Protein AF-A0A3N6A3S4-F1 (afdb_monomer)

Secondary structure (DSSP, 8-state):
-PPPHHHHHHHTT-EEEEEEEEEEEEE--TTSPPEEEEEEEEEEEEEEEEPPSSTTS-HHHHHHHHHHHHHHHHHHHHHS-TTEEEEEEE-SS---B-TTTSEEEEEEEEEEETT-SSS---HHHHHHHHHHHHHHHHTT-EE-----

Foldseek 3Di:
DQDALLRLCVVFVKAKAKDFDKDWDWDDDVPDDIDIDIARFAIKIWIKTACDPPNCDPVRSLVNNVVLLVVLLVVLVVVQDLQKDKDKDACPPPWPDPVPLSMTGGIMITIGTPPDNPHHDDDRRVVSVVSSQVSCVVSVHYHDDRDD

Mean predicted aligned error: 8.64 Å

Nearest PDB structures (foldseek):
  7yh4-assembly1_A  TM=6.249E-01  e=1.201E+00  Homo sapiens
  8ih7-assembly1_D  TM=3.360E-01  e=1.299E-01  Pseudomonas sp.
  3epu-assembly1_B  TM=2.946E-01  e=2.101E-01  Salmonella enterica subsp. enterica serovar Typhimurium
  8xkn-assembly1_C  TM=1.570E-01  e=4.509E+00  Bacillus halotolerans

Structure (mmCIF, N/CA/C/O backbone):
data_AF-A0A3N6A3S4-F1
#
_entry.id   AF-A0A3N6A3S4-F1
#
loop_
_atom_site.group_PDB
_atom_site.id
_atom_site.type_symbol
_atom_site.label_atom_id
_atom_site.label_alt_id
_atom_site.label_comp_id
_atom_site.label_asym_id
_atom_site.label_entity_id
_atom_site.label_seq_id
_atom_site.pdbx_PDB_ins_code
_atom_site.Cartn_x
_atom_site.Cartn_y
_atom_site.Cartn_z
_atom_site.occupancy
_atom_site.B_iso_or_equiv
_atom_site.auth_seq_id
_atom_site.auth_comp_id
_atom_site.auth_asym_id
_atom_site.auth_atom_id
_atom_site.pdbx_PDB_model_num
ATOM 1 N N . MET A 1 1 ? -15.943 -9.423 23.380 1.00 49.00 1 MET A N 1
ATOM 2 C CA . MET A 1 1 ? -16.705 -8.573 22.440 1.00 49.00 1 MET A CA 1
ATOM 3 C C . MET A 1 1 ? -15.820 -8.369 21.224 1.00 49.00 1 MET A C 1
ATOM 5 O O . MET A 1 1 ? -14.653 -8.065 21.430 1.00 49.00 1 MET A O 1
ATOM 9 N N . SER A 1 2 ? -16.299 -8.637 20.005 1.00 55.66 2 SER A N 1
ATOM 10 C CA . SER A 1 2 ? -15.509 -8.366 18.796 1.00 55.66 2 SER A CA 1
ATOM 11 C C . SER A 1 2 ? -15.678 -6.888 18.456 1.00 55.66 2 SER A C 1
ATOM 13 O O . SER A 1 2 ? -16.803 -6.399 18.383 1.00 55.66 2 SER A O 1
ATOM 15 N N . HIS A 1 3 ? -14.566 -6.173 18.322 1.00 65.94 3 HIS A N 1
ATOM 16 C CA . HIS A 1 3 ? -14.585 -4.802 17.833 1.00 65.94 3 HIS A CA 1
ATOM 17 C C . HIS A 1 3 ? -14.814 -4.834 16.317 1.00 65.94 3 HIS A C 1
ATOM 19 O O . HIS A 1 3 ? -14.301 -5.711 15.616 1.00 65.94 3 HIS A O 1
ATOM 25 N N . THR A 1 4 ? -15.592 -3.889 15.802 1.00 85.25 4 THR A N 1
ATOM 26 C CA . THR A 1 4 ? -15.698 -3.645 14.359 1.00 85.25 4 THR A CA 1
ATOM 27 C C . THR A 1 4 ? -14.363 -3.128 13.814 1.00 85.25 4 THR A C 1
ATOM 29 O O . THR A 1 4 ? -13.563 -2.540 14.546 1.00 85.25 4 THR A O 1
ATOM 32 N N . VAL A 1 5 ? -14.113 -3.290 12.509 1.00 85.44 5 VAL A N 1
ATOM 33 C CA . VAL A 1 5 ? -12.864 -2.816 11.875 1.00 85.44 5 VAL A CA 1
ATOM 34 C C . VAL A 1 5 ? -12.646 -1.320 12.119 1.00 85.44 5 VAL A C 1
ATOM 36 O O . VAL A 1 5 ? -11.547 -0.909 12.479 1.00 85.44 5 VAL A O 1
ATOM 39 N N . LEU A 1 6 ? -13.702 -0.506 12.031 1.00 88.00 6 LEU A N 1
ATOM 40 C CA . LEU A 1 6 ? -13.618 0.934 12.287 1.00 88.00 6 LEU A CA 1
ATOM 41 C C . LEU A 1 6 ? -13.215 1.257 13.737 1.00 88.00 6 LEU A C 1
ATOM 43 O O . LEU A 1 6 ? -12.472 2.210 13.980 1.00 88.00 6 LEU A O 1
ATOM 47 N N . GLU A 1 7 ? -13.693 0.483 14.712 1.00 86.56 7 GLU A N 1
ATOM 48 C CA . GLU A 1 7 ? -13.296 0.638 16.116 1.00 86.56 7 GLU A CA 1
ATOM 49 C C . GLU A 1 7 ? -11.832 0.259 16.324 1.00 86.56 7 GLU A C 1
ATOM 51 O O . GLU A 1 7 ? -11.128 0.970 17.038 1.00 86.56 7 GLU A O 1
ATOM 56 N N . ILE A 1 8 ? -11.357 -0.801 15.662 1.00 85.06 8 ILE A N 1
ATOM 57 C CA . ILE A 1 8 ? -9.945 -1.207 15.676 1.00 85.06 8 ILE A CA 1
ATOM 58 C C . ILE A 1 8 ? -9.080 -0.093 15.073 1.00 85.06 8 ILE A C 1
ATOM 60 O O . ILE A 1 8 ? -8.103 0.330 15.692 1.00 85.06 8 ILE A O 1
ATOM 64 N N . VAL A 1 9 ? -9.476 0.455 13.920 1.00 86.81 9 VAL A N 1
ATOM 65 C CA . VAL A 1 9 ? -8.774 1.563 13.252 1.00 86.81 9 VAL A CA 1
ATOM 66 C C . VAL A 1 9 ? -8.665 2.785 14.162 1.00 86.81 9 VAL A C 1
ATOM 68 O O . VAL A 1 9 ? -7.579 3.346 14.314 1.00 86.81 9 VAL A O 1
ATOM 71 N N . LYS A 1 10 ? -9.756 3.173 14.833 1.00 87.12 10 LYS A N 1
ATOM 72 C CA . LYS A 1 10 ? -9.760 4.301 15.779 1.00 87.12 10 LYS A CA 1
ATOM 73 C C . LYS A 1 10 ? -8.920 4.015 17.027 1.00 87.12 10 LYS A C 1
ATOM 75 O O . LYS A 1 10 ? -8.111 4.855 17.418 1.00 87.12 10 LYS A O 1
ATOM 80 N N . LYS A 1 11 ? -9.084 2.834 17.632 1.00 84.44 11 LYS A N 1
ATOM 81 C CA . LYS A 1 11 ? -8.378 2.396 18.849 1.00 84.44 11 LYS A CA 1
ATOM 82 C C . LYS A 1 11 ? -6.867 2.357 18.641 1.00 84.44 11 LYS A C 1
ATOM 84 O O . LYS A 1 11 ? -6.121 2.873 19.469 1.00 84.44 11 LYS A O 1
ATOM 89 N N . HIS A 1 12 ? -6.427 1.790 17.521 1.00 82.12 12 HIS A N 1
ATOM 90 C CA . HIS A 1 12 ? -5.014 1.632 17.185 1.00 82.12 12 HIS A CA 1
ATOM 91 C C . HIS A 1 12 ? -4.471 2.764 16.314 1.00 82.12 12 HIS A C 1
ATOM 93 O O . HIS A 1 12 ? -3.334 2.673 15.869 1.00 82.12 12 HIS A O 1
ATOM 99 N N . ARG A 1 13 ? -5.240 3.838 16.078 1.00 85.88 13 ARG A N 1
ATOM 100 C CA . ARG A 1 13 ? -4.823 4.993 15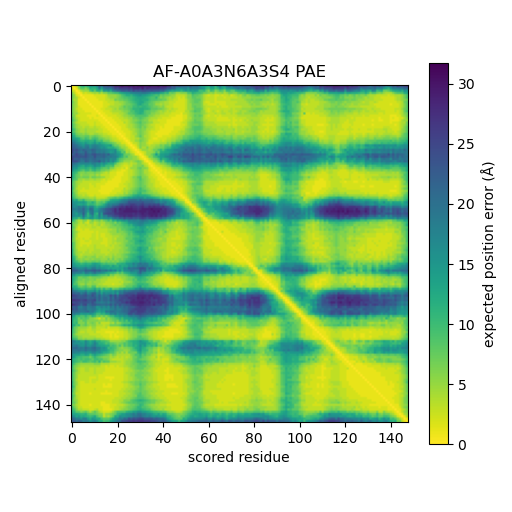.262 1.00 85.88 13 ARG A CA 1
ATOM 101 C C . ARG A 1 13 ? -4.181 4.551 13.942 1.00 85.88 13 ARG A C 1
ATOM 103 O O . ARG A 1 13 ? -3.070 4.967 13.626 1.00 85.88 13 ARG A O 1
ATOM 110 N N . VAL A 1 14 ? -4.855 3.649 13.230 1.00 87.38 14 VAL A N 1
ATOM 111 C CA . VAL A 1 14 ? -4.307 3.028 12.021 1.00 87.38 14 VAL A CA 1
ATOM 112 C C . VAL A 1 14 ? -4.298 4.045 10.882 1.00 87.38 14 VAL A C 1
ATOM 114 O O . VAL A 1 14 ? -5.297 4.721 10.635 1.00 87.38 14 VAL A O 1
ATOM 117 N N . PHE A 1 15 ? -3.171 4.154 10.190 1.00 91.00 15 PHE A N 1
ATOM 118 C CA . PHE A 1 15 ? -2.999 5.006 9.012 1.00 91.00 15 PHE A CA 1
ATOM 119 C C . PHE A 1 15 ? -2.074 4.321 8.007 1.00 91.00 15 PHE A C 1
ATOM 121 O O . PHE A 1 15 ? -1.417 3.335 8.342 1.00 91.00 15 PHE A O 1
ATOM 128 N N . TYR A 1 16 ? -2.004 4.841 6.783 1.00 92.50 16 TYR A N 1
ATOM 129 C CA . TYR A 1 16 ? -1.055 4.351 5.785 1.00 92.50 16 TYR A CA 1
ATOM 130 C C . TYR A 1 16 ? -0.155 5.456 5.228 1.00 92.50 16 TYR A C 1
ATOM 132 O O . TYR A 1 16 ? -0.526 6.633 5.197 1.00 92.50 16 TYR A O 1
ATOM 140 N N . GLU A 1 17 ? 1.019 5.057 4.750 1.00 93.00 17 GLU A N 1
ATOM 141 C CA . GLU A 1 17 ? 1.926 5.873 3.947 1.00 93.00 17 GLU A CA 1
ATOM 142 C C . GLU A 1 17 ? 2.129 5.243 2.574 1.00 93.00 17 GLU A C 1
ATOM 144 O O . GLU A 1 17 ? 2.065 4.026 2.422 1.00 93.00 17 GLU A O 1
ATOM 149 N N . VAL A 1 18 ? 2.398 6.086 1.579 1.00 93.56 18 VAL A N 1
ATOM 150 C CA . VAL A 1 18 ? 2.786 5.657 0.234 1.00 93.56 18 VAL A CA 1
ATOM 151 C C . VAL A 1 18 ? 4.222 6.097 0.002 1.00 93.56 18 VAL A C 1
ATOM 153 O O . VAL A 1 18 ? 4.541 7.282 0.124 1.00 93.56 18 VAL A O 1
ATOM 156 N N . LEU A 1 19 ? 5.078 5.144 -0.339 1.00 91.75 19 LEU A N 1
ATOM 157 C CA . LEU A 1 19 ? 6.493 5.341 -0.601 1.00 91.75 19 LEU A CA 1
ATOM 158 C C . LEU A 1 19 ? 6.807 4.939 -2.047 1.00 91.75 19 LEU A C 1
ATOM 160 O O . LEU A 1 19 ? 6.312 3.918 -2.524 1.00 91.75 19 LEU A O 1
ATOM 164 N N . PRO A 1 20 ? 7.643 5.701 -2.766 1.00 92.56 20 PRO A N 1
ATOM 165 C CA . PRO A 1 20 ? 8.132 5.265 -4.066 1.00 92.56 20 PRO A CA 1
ATOM 166 C C . PRO A 1 20 ? 9.074 4.063 -3.904 1.00 92.56 20 PRO A C 1
ATOM 168 O O . PRO A 1 20 ? 10.024 4.113 -3.118 1.00 92.56 20 PRO A O 1
ATOM 171 N N . TYR A 1 21 ? 8.850 3.004 -4.679 1.00 90.81 21 TYR A N 1
ATOM 172 C CA . TYR A 1 21 ? 9.722 1.834 -4.716 1.00 90.81 21 TYR A CA 1
ATOM 173 C C . TYR A 1 21 ? 10.735 1.970 -5.849 1.00 90.81 21 TYR A C 1
ATOM 175 O O . TYR A 1 21 ? 10.385 1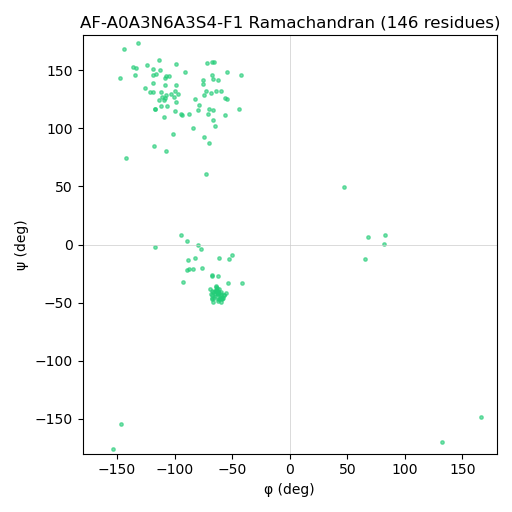.941 -7.030 1.00 90.81 21 TYR A O 1
ATOM 183 N N . TYR A 1 22 ? 12.007 2.114 -5.485 1.00 89.62 22 TYR A N 1
ATOM 184 C CA . TYR A 1 22 ? 13.094 2.230 -6.446 1.00 89.62 22 TYR A CA 1
ATOM 185 C C . TYR A 1 22 ? 13.949 0.971 -6.479 1.00 89.62 22 TYR A C 1
ATOM 187 O O . TYR A 1 22 ? 14.359 0.469 -5.434 1.00 89.62 22 TYR A O 1
ATOM 195 N N . VAL A 1 23 ? 14.311 0.545 -7.683 1.00 88.31 23 VAL A N 1
ATOM 196 C CA . VAL A 1 23 ? 15.314 -0.496 -7.916 1.00 88.31 23 VAL A CA 1
ATOM 197 C C . VAL A 1 23 ? 16.579 0.124 -8.485 1.00 88.31 23 VAL A C 1
ATOM 199 O O . VAL A 1 23 ? 16.536 1.090 -9.253 1.00 88.31 23 VAL A O 1
ATOM 202 N N . GLN A 1 24 ? 17.724 -0.410 -8.072 1.00 88.94 24 GLN A N 1
ATOM 203 C CA . GLN A 1 24 ? 19.023 -0.006 -8.586 1.00 88.94 24 GLN A CA 1
ATOM 204 C C . GLN A 1 24 ? 19.546 -1.109 -9.495 1.00 88.94 24 GLN A C 1
ATOM 206 O O . GLN A 1 24 ? 19.739 -2.240 -9.058 1.00 88.94 24 GLN A O 1
ATOM 211 N N . LEU A 1 25 ? 19.764 -0.767 -10.759 1.00 86.19 25 LEU A N 1
ATOM 212 C CA . LEU A 1 25 ? 20.310 -1.675 -11.752 1.00 86.19 25 LEU A CA 1
ATOM 213 C C . LEU A 1 25 ? 21.778 -1.331 -11.979 1.00 86.19 25 LEU A C 1
ATOM 215 O O . LEU A 1 25 ? 22.120 -0.165 -12.200 1.00 86.19 25 LEU A O 1
ATOM 219 N N . GLU A 1 26 ? 22.633 -2.346 -11.903 1.00 86.12 26 GLU A N 1
ATOM 220 C CA . GLU A 1 26 ? 24.031 -2.251 -12.311 1.00 86.12 26 GLU A CA 1
ATOM 221 C C . GLU A 1 26 ? 24.169 -2.859 -13.705 1.00 86.12 26 GLU A C 1
ATOM 223 O O . GLU A 1 26 ? 23.959 -4.054 -13.903 1.00 86.12 26 GLU A O 1
ATOM 228 N N . GLU A 1 27 ? 24.515 -2.023 -14.675 1.00 81.75 27 GLU A N 1
ATOM 229 C CA . GLU A 1 27 ? 24.774 -2.434 -16.046 1.00 81.75 27 GLU A CA 1
ATOM 230 C C . GLU A 1 27 ? 26.286 -2.512 -16.244 1.00 81.75 27 GLU A C 1
ATOM 232 O O . GLU A 1 27 ? 27.015 -1.555 -15.968 1.00 81.75 27 GLU A O 1
ATOM 237 N N . ARG A 1 28 ? 26.770 -3.660 -16.725 1.00 81.75 28 ARG A N 1
ATOM 238 C CA . ARG A 1 28 ? 28.173 -3.855 -17.111 1.00 81.75 28 ARG A CA 1
ATOM 239 C C . ARG A 1 28 ? 28.256 -4.185 -18.596 1.00 81.75 28 ARG A C 1
ATOM 241 O O . ARG A 1 28 ? 28.283 -5.364 -18.952 1.00 81.75 28 ARG A O 1
ATOM 248 N N . PRO A 1 29 ? 28.273 -3.171 -19.475 1.00 78.19 29 PRO A N 1
ATOM 249 C CA . PRO A 1 29 ? 28.530 -3.403 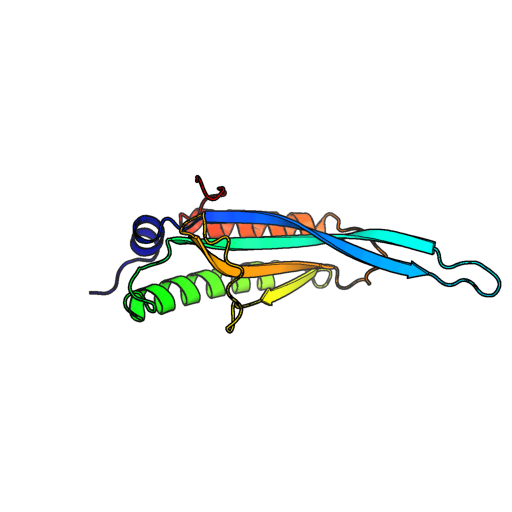-20.885 1.00 78.19 29 PRO A CA 1
ATOM 250 C C . PRO A 1 29 ? 29.944 -3.987 -21.063 1.00 78.19 29 PRO A C 1
ATOM 252 O O . PRO A 1 29 ? 30.865 -3.551 -20.364 1.00 78.19 29 PRO A O 1
ATOM 255 N N . PRO A 1 30 ? 30.155 -4.941 -21.988 1.00 75.31 30 PRO A N 1
ATOM 256 C CA . PRO A 1 30 ? 31.481 -5.492 -22.251 1.00 75.31 30 PRO A CA 1
ATOM 257 C C . PRO A 1 30 ? 32.484 -4.379 -22.585 1.00 75.31 30 PRO A C 1
ATOM 259 O O . PRO A 1 30 ? 32.243 -3.577 -23.483 1.00 75.31 30 PRO A O 1
ATOM 262 N N . GLY A 1 31 ? 33.599 -4.320 -21.853 1.00 79.50 31 GLY A N 1
ATOM 263 C CA . GLY A 1 31 ? 34.658 -3.324 -22.064 1.00 79.50 31 GLY A CA 1
ATOM 264 C C . GLY A 1 31 ? 34.427 -1.946 -21.430 1.00 79.50 31 GLY A C 1
ATOM 265 O O . GLY 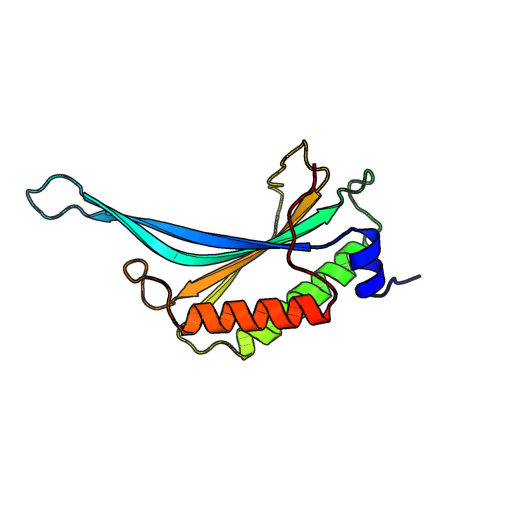A 1 31 ? 35.304 -1.097 -21.554 1.00 79.50 31 GLY A O 1
ATOM 266 N N . ASN A 1 32 ? 33.311 -1.721 -20.726 1.00 74.62 32 ASN A N 1
ATOM 267 C CA . ASN A 1 32 ? 33.027 -0.463 -20.026 1.00 74.62 32 ASN A CA 1
ATOM 268 C C . ASN A 1 32 ? 32.992 -0.623 -18.500 1.00 74.62 32 ASN A C 1
ATOM 270 O O . ASN A 1 32 ? 32.781 -1.710 -17.960 1.00 74.62 32 ASN A O 1
ATOM 274 N N . THR A 1 33 ? 33.174 0.493 -17.795 1.00 75.06 33 THR A N 1
ATOM 275 C CA . THR A 1 33 ? 32.942 0.593 -16.351 1.00 75.06 33 THR A CA 1
ATOM 276 C C . THR A 1 33 ? 31.459 0.450 -16.018 1.00 75.06 33 THR A C 1
ATOM 278 O O . THR A 1 33 ? 30.590 0.884 -16.775 1.00 75.06 33 THR A O 1
ATOM 281 N N . SER A 1 34 ? 31.166 -0.162 -14.866 1.00 80.94 34 SER A N 1
ATOM 282 C CA . SER A 1 34 ? 29.797 -0.370 -14.396 1.00 80.94 34 SER A CA 1
ATOM 283 C C . SER A 1 34 ? 29.031 0.951 -14.300 1.00 80.94 34 SER A C 1
ATOM 285 O O . SER A 1 34 ? 29.460 1.869 -13.596 1.00 80.94 34 SER A O 1
ATOM 287 N N . ALA A 1 35 ? 27.868 1.025 -14.942 1.00 80.81 35 ALA A N 1
ATOM 288 C CA . ALA A 1 35 ? 26.927 2.124 -14.782 1.00 80.81 35 ALA A CA 1
ATOM 289 C C . ALA A 1 35 ? 25.825 1.715 -13.796 1.00 80.81 35 ALA A C 1
ATOM 291 O O . ALA A 1 35 ? 25.319 0.595 -13.834 1.00 80.81 35 ALA A O 1
ATOM 292 N 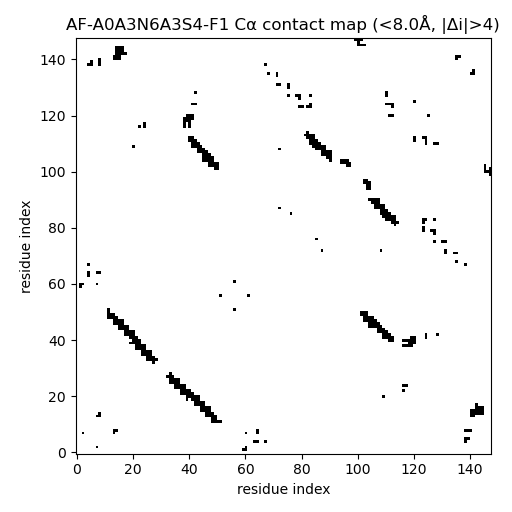N . ARG A 1 36 ? 25.447 2.623 -12.891 1.00 86.75 36 ARG A N 1
ATOM 293 C CA . ARG A 1 36 ? 24.328 2.420 -11.963 1.00 86.75 36 ARG A CA 1
ATOM 294 C C . ARG A 1 36 ? 23.179 3.324 -12.369 1.00 86.75 36 ARG A C 1
ATOM 296 O O . ARG A 1 36 ? 23.352 4.540 -12.401 1.00 86.75 36 ARG A O 1
ATOM 303 N N . ARG A 1 37 ? 22.002 2.748 -12.600 1.00 87.12 37 ARG A N 1
ATOM 304 C CA . ARG A 1 37 ? 20.766 3.509 -12.821 1.00 87.12 37 ARG A CA 1
ATOM 305 C C . ARG A 1 37 ? 19.730 3.184 -11.756 1.00 87.12 37 ARG A C 1
ATOM 307 O O . ARG A 1 37 ? 19.661 2.059 -11.265 1.00 87.12 37 ARG A O 1
ATOM 314 N N . LYS A 1 38 ? 18.936 4.186 -11.391 1.00 89.38 38 LYS A N 1
ATOM 315 C CA . LYS A 1 38 ? 17.833 4.064 -10.437 1.00 89.38 38 LYS A CA 1
ATOM 316 C C . LYS A 1 38 ? 16.522 4.163 -11.206 1.00 89.38 38 LYS A C 1
ATOM 318 O O . LYS A 1 38 ? 16.321 5.134 -11.929 1.00 89.38 38 LYS A O 1
ATOM 323 N N . VAL A 1 39 ? 15.651 3.177 -11.041 1.00 89.38 39 VAL A N 1
ATOM 324 C CA . VAL A 1 39 ? 14.356 3.096 -11.726 1.00 89.38 39 VAL A CA 1
ATOM 325 C C . VAL A 1 39 ? 13.253 3.103 -10.675 1.00 89.38 39 VAL A C 1
ATOM 327 O O . VAL A 1 39 ? 13.347 2.384 -9.681 1.00 89.38 39 VAL A O 1
ATOM 330 N N . LEU A 1 40 ? 12.233 3.945 -10.855 1.00 91.31 40 LEU A N 1
ATOM 331 C CA . LEU A 1 40 ? 11.014 3.902 -10.043 1.00 91.31 40 LEU A CA 1
ATOM 332 C C . LEU A 1 40 ? 10.196 2.693 -10.497 1.00 91.31 40 LEU A C 1
ATOM 334 O O . LEU A 1 40 ? 9.441 2.816 -11.446 1.00 91.31 40 LEU A O 1
ATOM 338 N N . ALA A 1 41 ? 10.370 1.535 -9.871 1.00 89.88 41 ALA A N 1
ATOM 339 C CA . ALA A 1 41 ? 9.715 0.295 -10.292 1.00 89.88 41 ALA A CA 1
ATOM 340 C C . ALA A 1 41 ? 8.271 0.163 -9.781 1.00 89.88 41 ALA A C 1
ATOM 342 O O . ALA A 1 41 ? 7.543 -0.727 -10.219 1.00 89.88 41 ALA A O 1
ATOM 343 N N . GLY A 1 42 ? 7.850 1.017 -8.842 1.00 92.69 42 GLY A N 1
ATOM 344 C CA . GLY A 1 42 ? 6.502 0.949 -8.293 1.00 92.69 42 GLY A CA 1
ATOM 345 C C . GLY A 1 42 ? 6.298 1.754 -7.018 1.00 92.69 42 GLY A C 1
ATOM 346 O O . GLY A 1 42 ? 6.953 2.776 -6.791 1.00 92.69 42 GLY A O 1
ATOM 347 N N . PHE A 1 43 ? 5.410 1.252 -6.166 1.00 93.19 43 PHE A N 1
ATOM 348 C CA . PHE A 1 43 ? 5.004 1.881 -4.913 1.00 93.19 43 PHE A CA 1
ATOM 349 C C . PHE A 1 43 ? 4.972 0.860 -3.774 1.00 93.19 43 PHE A C 1
ATOM 351 O O . PHE A 1 43 ? 4.625 -0.302 -3.969 1.00 93.19 43 PHE A O 1
ATOM 358 N N . GLU A 1 44 ? 5.309 1.300 -2.570 1.00 92.38 44 GLU A N 1
ATOM 359 C CA . GLU A 1 44 ? 5.068 0.567 -1.330 1.00 92.38 44 GLU A CA 1
ATOM 360 C C . GLU A 1 44 ? 4.016 1.323 -0.521 1.00 92.38 44 GLU A C 1
ATOM 362 O O . GLU A 1 44 ? 4.116 2.534 -0.334 1.00 92.38 44 GLU A O 1
ATOM 367 N N . VAL A 1 45 ? 3.003 0.607 -0.049 1.00 92.25 45 VAL A N 1
ATOM 368 C CA . VAL A 1 45 ? 1.992 1.116 0.871 1.00 92.25 45 VAL A CA 1
ATOM 369 C C . VAL A 1 45 ? 2.215 0.458 2.220 1.00 92.25 45 VAL A C 1
ATOM 371 O O . VAL A 1 45 ? 1.994 -0.744 2.382 1.00 92.25 45 VAL A O 1
ATOM 374 N N . ASP A 1 46 ? 2.670 1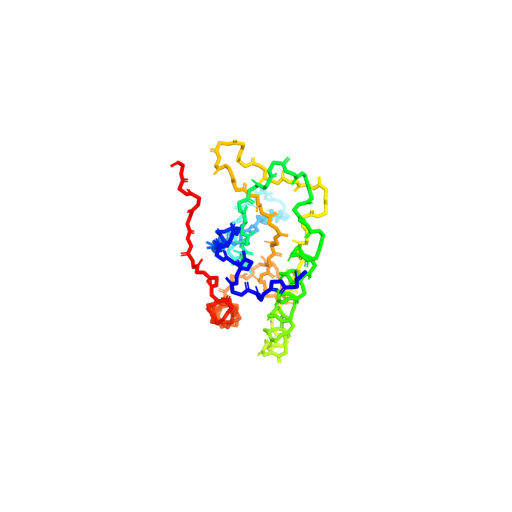.255 3.177 1.00 89.88 46 ASP A N 1
ATOM 375 C CA . ASP A 1 46 ? 2.934 0.811 4.539 1.00 89.88 46 ASP A CA 1
ATOM 376 C C . ASP A 1 46 ? 1.753 1.188 5.425 1.00 89.88 46 ASP A C 1
ATOM 378 O O . ASP A 1 46 ? 1.398 2.359 5.533 1.00 89.88 46 ASP A O 1
ATOM 382 N N . VAL A 1 47 ? 1.151 0.193 6.072 1.00 88.00 47 VAL A N 1
ATOM 383 C CA . VAL A 1 47 ? 0.090 0.391 7.061 1.00 88.00 47 VAL A CA 1
ATOM 384 C C . VAL A 1 47 ? 0.709 0.354 8.452 1.00 88.00 47 VAL A C 1
ATOM 386 O O . VAL A 1 47 ? 1.445 -0.573 8.805 1.00 88.00 47 VAL A O 1
ATOM 389 N N . TYR A 1 48 ? 0.396 1.369 9.247 1.00 85.50 48 TYR A N 1
ATOM 390 C CA . TYR A 1 48 ? 0.897 1.568 10.598 1.00 85.50 48 TYR A CA 1
ATOM 391 C C . TYR A 1 48 ? -0.239 1.499 11.607 1.00 85.50 48 TYR A C 1
ATOM 393 O O . TYR A 1 48 ? -1.350 1.948 11.337 1.00 85.50 48 TYR A O 1
ATOM 401 N N . GLY A 1 49 ? 0.063 0.995 12.800 1.00 81.69 49 GLY A N 1
ATOM 402 C CA . GLY A 1 49 ? -0.809 1.061 13.969 1.00 81.69 49 GLY A CA 1
ATOM 403 C C . GLY A 1 49 ? -0.017 1.432 15.219 1.00 81.69 49 GLY A C 1
ATOM 404 O O . GLY A 1 49 ? 1.187 1.189 15.304 1.00 81.69 49 GLY A O 1
ATOM 405 N N . ALA A 1 50 ? -0.679 2.061 16.185 1.00 77.69 50 ALA A N 1
ATOM 406 C CA . ALA A 1 50 ? -0.098 2.408 17.472 1.00 77.69 50 ALA A CA 1
ATOM 407 C C . ALA A 1 50 ? 0.373 1.137 18.184 1.00 77.69 50 ALA A C 1
ATOM 409 O O . ALA A 1 50 ? -0.368 0.154 18.293 1.00 77.69 50 ALA A O 1
ATOM 410 N N . ARG A 1 51 ? 1.607 1.177 18.688 1.00 67.31 51 ARG A N 1
ATOM 411 C CA . ARG A 1 51 ? 2.197 0.088 19.456 1.00 67.31 51 ARG A CA 1
ATOM 412 C C . ARG A 1 51 ? 1.429 -0.050 20.766 1.00 67.31 51 ARG A C 1
ATOM 414 O O . ARG A 1 51 ? 1.436 0.856 21.599 1.00 67.31 51 ARG A O 1
ATOM 421 N N . THR A 1 52 ? 0.769 -1.181 20.966 1.00 60.12 52 THR A N 1
ATOM 422 C CA . THR A 1 52 ? 0.219 -1.520 22.276 1.00 60.12 52 THR A CA 1
ATOM 423 C C . THR A 1 52 ? 1.363 -1.957 23.190 1.00 60.12 52 THR A C 1
ATOM 425 O O . THR A 1 52 ? 2.286 -2.645 22.761 1.00 60.12 52 THR A O 1
ATOM 428 N N . ARG A 1 53 ? 1.347 -1.516 24.456 1.00 52.56 53 ARG A N 1
ATOM 429 C CA . ARG A 1 53 ? 2.298 -1.993 25.482 1.00 52.56 53 ARG A CA 1
ATOM 430 C C . ARG A 1 53 ? 2.156 -3.493 25.735 1.00 52.56 53 ARG A C 1
ATOM 432 O O . ARG A 1 53 ? 3.121 -4.139 26.116 1.00 52.56 53 ARG A O 1
ATOM 439 N N . GLU A 1 54 ? 0.962 -4.022 25.504 1.00 51.66 54 GLU A N 1
ATOM 440 C CA . GLU A 1 54 ? 0.744 -5.447 25.319 1.00 51.66 54 GLU A CA 1
ATOM 441 C C . GLU A 1 54 ? 1.341 -5.807 23.961 1.00 51.66 54 GLU A C 1
ATOM 443 O O . GLU A 1 54 ? 0.833 -5.365 22.930 1.00 51.66 54 GLU A O 1
ATOM 448 N N . GLU A 1 55 ? 2.427 -6.583 23.956 1.00 48.28 55 GLU A N 1
ATOM 449 C CA . GLU A 1 55 ? 3.117 -7.059 22.742 1.00 48.28 55 GLU A CA 1
ATOM 450 C C . GLU A 1 55 ? 2.172 -7.754 21.740 1.00 48.28 55 GLU A C 1
ATOM 452 O O . GLU A 1 55 ? 2.520 -7.949 20.580 1.00 48.28 55 GLU A O 1
ATOM 457 N N . HIS A 1 56 ? 0.955 -8.068 22.188 1.00 49.03 56 HIS A N 1
ATOM 458 C CA . HIS A 1 56 ? -0.119 -8.717 21.465 1.00 49.03 56 HIS A CA 1
ATOM 459 C C . HIS A 1 56 ? -1.450 -8.078 21.897 1.00 49.03 56 HIS A C 1
ATOM 461 O O . HIS A 1 56 ? -2.179 -8.690 22.676 1.00 49.03 56 HIS A O 1
ATOM 467 N N . GLY A 1 57 ? -1.776 -6.846 21.461 1.00 49.72 57 GLY A N 1
ATOM 468 C CA . GLY A 1 57 ? -3.138 -6.300 21.654 1.00 49.72 57 GLY A CA 1
ATOM 469 C C . GLY A 1 57 ? -4.181 -7.388 21.351 1.00 49.72 57 GLY A C 1
ATOM 470 O O . GLY A 1 57 ? -3.875 -8.233 20.507 1.00 49.72 57 GLY A O 1
ATOM 471 N N . PRO A 1 58 ? -5.336 -7.439 22.051 1.00 53.34 58 PRO A N 1
ATOM 472 C CA . PRO A 1 58 ? -6.134 -8.660 22.201 1.00 53.34 58 PRO A CA 1
ATOM 473 C C . PRO A 1 58 ? -6.229 -9.375 20.860 1.00 53.34 58 PRO A C 1
ATOM 475 O O . PRO A 1 58 ? -6.721 -8.776 19.910 1.00 53.34 58 PRO A O 1
ATOM 478 N N . GLU A 1 59 ? -5.678 -10.591 20.772 1.00 66.69 59 GLU A N 1
ATOM 479 C CA . GLU A 1 59 ? -5.362 -11.331 19.533 1.00 66.69 59 GLU A CA 1
ATOM 480 C C . GLU A 1 59 ? -6.454 -11.222 18.448 1.00 66.69 59 GLU A C 1
ATOM 482 O O . GLU A 1 59 ? -6.179 -11.158 17.249 1.00 66.69 59 GLU A O 1
ATOM 487 N N . THR A 1 60 ? -7.711 -11.124 18.879 1.00 72.31 60 THR A N 1
ATOM 488 C CA . THR A 1 60 ? -8.901 -10.847 18.073 1.00 72.31 60 THR A CA 1
ATOM 489 C C . THR A 1 60 ? -8.880 -9.545 17.267 1.00 72.31 60 THR A C 1
ATOM 491 O O . THR A 1 60 ? -9.277 -9.581 16.105 1.00 72.31 60 THR A O 1
ATOM 494 N N . ASP A 1 61 ? -8.435 -8.413 17.816 1.00 75.50 61 ASP A N 1
ATOM 495 C CA . ASP A 1 61 ? -8.392 -7.124 17.107 1.00 75.50 61 ASP A CA 1
ATOM 496 C C . ASP A 1 61 ? -7.344 -7.168 15.992 1.00 75.50 61 ASP A C 1
ATOM 498 O O . ASP A 1 61 ? -7.612 -6.754 14.864 1.00 75.50 61 ASP A O 1
ATOM 502 N N . TYR A 1 62 ? -6.172 -7.744 16.280 1.00 74.81 62 TYR A N 1
ATOM 503 C CA . TYR A 1 62 ? -5.133 -7.946 15.273 1.00 74.81 62 TYR A CA 1
ATOM 504 C C . TYR A 1 62 ? -5.620 -8.872 14.157 1.00 74.81 62 TYR A C 1
ATOM 506 O O . TYR A 1 62 ? -5.518 -8.517 12.986 1.00 74.81 62 TYR A O 1
ATOM 514 N N . ARG A 1 63 ? -6.211 -10.026 14.498 1.00 77.94 63 ARG A N 1
ATOM 515 C CA . ARG A 1 63 ? -6.759 -10.968 13.509 1.00 77.94 63 ARG A CA 1
ATOM 516 C C . ARG A 1 63 ? -7.860 -10.343 12.657 1.00 77.94 63 ARG A C 1
ATOM 518 O O . ARG A 1 63 ? -7.858 -10.529 11.446 1.00 77.94 63 ARG A O 1
ATOM 525 N N . THR A 1 64 ? -8.770 -9.591 13.273 1.00 83.00 64 THR A N 1
ATOM 526 C CA . THR A 1 64 ? -9.883 -8.931 12.573 1.00 83.00 64 THR A CA 1
ATOM 527 C C . THR A 1 64 ? -9.372 -7.830 11.646 1.00 83.00 64 THR A C 1
ATOM 529 O O . THR A 1 64 ? -9.762 -7.775 10.483 1.00 83.00 64 THR A O 1
ATOM 532 N N . GLY A 1 65 ? -8.459 -6.982 12.130 1.00 81.56 65 GLY A N 1
ATOM 533 C CA . GLY A 1 65 ? -7.845 -5.930 11.321 1.00 81.56 65 GLY A CA 1
ATOM 534 C C . GLY A 1 65 ? -6.993 -6.489 10.180 1.00 81.56 65 GLY A C 1
ATOM 535 O O . GLY A 1 65 ? -7.087 -6.008 9.056 1.00 81.56 65 GLY A O 1
ATOM 536 N N . TYR A 1 66 ? -6.206 -7.536 10.440 1.00 81.31 66 TYR A N 1
ATOM 537 C CA . TYR A 1 66 ? -5.394 -8.198 9.421 1.00 81.31 66 TYR A CA 1
ATOM 538 C C . TYR A 1 66 ? -6.258 -8.868 8.348 1.00 81.31 66 TYR A C 1
ATOM 540 O O . TYR A 1 66 ? -5.984 -8.688 7.167 1.00 81.31 66 TYR A O 1
ATOM 548 N N . ALA A 1 67 ? -7.326 -9.576 8.733 1.00 85.56 67 ALA A N 1
ATOM 549 C CA . ALA A 1 67 ? -8.262 -10.171 7.780 1.00 85.56 67 ALA A CA 1
ATOM 550 C C . ALA A 1 67 ? -8.901 -9.104 6.877 1.00 85.56 67 ALA A C 1
ATOM 552 O O . ALA A 1 67 ? -8.864 -9.238 5.659 1.00 85.56 67 ALA A O 1
ATOM 553 N N . ALA A 1 68 ? -9.375 -7.994 7.454 1.00 87.06 68 ALA A N 1
ATOM 554 C CA . ALA A 1 68 ? -9.941 -6.891 6.678 1.00 87.06 68 ALA A CA 1
ATOM 555 C C . ALA A 1 68 ? -8.925 -6.255 5.711 1.00 87.06 68 ALA A C 1
ATOM 557 O O . ALA A 1 68 ? -9.273 -5.899 4.587 1.00 87.06 68 ALA A O 1
ATOM 558 N N . LEU A 1 69 ? -7.658 -6.128 6.122 1.00 84.88 69 LEU A N 1
ATOM 559 C CA . LEU A 1 69 ? -6.591 -5.651 5.240 1.00 84.88 69 LEU A CA 1
ATOM 560 C C . LEU A 1 69 ? -6.302 -6.638 4.103 1.00 84.88 69 LEU A C 1
ATOM 562 O O . LEU A 1 69 ? -6.104 -6.209 2.969 1.00 84.88 69 LEU A O 1
ATOM 566 N N . MET A 1 70 ? -6.293 -7.943 4.382 1.00 85.81 70 MET A N 1
ATOM 567 C CA . MET A 1 70 ? -6.109 -8.968 3.353 1.00 85.81 70 MET A CA 1
ATOM 568 C C . MET A 1 70 ? -7.256 -8.971 2.339 1.00 85.81 70 MET A C 1
ATOM 570 O O . MET A 1 70 ? -6.978 -9.041 1.145 1.00 85.81 70 MET A O 1
ATOM 574 N N . ASP A 1 71 ? -8.504 -8.795 2.785 1.00 89.75 71 ASP A N 1
ATOM 575 C CA . ASP A 1 71 ? -9.664 -8.657 1.894 1.00 89.75 71 ASP A CA 1
ATOM 576 C C . ASP A 1 71 ? -9.509 -7.447 0.961 1.00 89.75 71 ASP A C 1
ATOM 578 O O . ASP A 1 71 ? -9.809 -7.525 -0.231 1.00 89.75 71 ASP A O 1
ATOM 582 N N . VAL A 1 72 ? -8.997 -6.325 1.480 1.00 88.12 72 VAL A N 1
ATOM 583 C CA . VAL A 1 72 ? -8.691 -5.140 0.668 1.00 88.12 72 VAL A CA 1
ATOM 584 C C . VAL A 1 72 ? -7.636 -5.450 -0.390 1.00 88.12 72 VAL A C 1
ATOM 586 O O . VAL A 1 72 ? -7.835 -5.119 -1.559 1.00 88.12 72 VAL A O 1
ATOM 589 N N . VAL A 1 73 ? -6.535 -6.114 -0.023 1.00 85.38 73 VAL A N 1
ATOM 590 C CA . VAL A 1 73 ? -5.516 -6.486 -1.015 1.00 85.38 73 VAL A CA 1
ATOM 591 C C . VAL A 1 73 ? -6.094 -7.442 -2.056 1.00 85.38 73 VAL A C 1
ATOM 593 O O . VAL A 1 73 ? -5.837 -7.269 -3.245 1.00 85.38 73 VAL A O 1
ATOM 596 N N . GLU A 1 74 ? -6.896 -8.420 -1.641 1.00 87.31 74 GLU A N 1
ATOM 597 C CA . GLU A 1 74 ? -7.502 -9.389 -2.551 1.00 87.31 74 GLU A CA 1
ATOM 598 C C . GLU A 1 74 ? -8.436 -8.715 -3.566 1.00 87.31 74 GLU A C 1
ATOM 600 O O . GLU A 1 74 ? -8.399 -9.036 -4.756 1.00 87.31 74 GLU A O 1
ATOM 605 N N . LYS A 1 75 ? -9.235 -7.732 -3.138 1.00 87.69 75 LYS A N 1
ATOM 606 C CA . LYS A 1 75 ? -10.056 -6.937 -4.060 1.00 87.69 75 LYS A CA 1
ATOM 607 C C . LYS A 1 75 ? -9.202 -6.201 -5.086 1.00 87.69 75 LYS A C 1
ATOM 609 O O . LYS A 1 75 ? -9.509 -6.252 -6.275 1.00 87.69 75 LYS A O 1
ATOM 614 N N . VAL A 1 76 ? -8.120 -5.556 -4.653 1.00 84.19 76 VAL A N 1
ATOM 615 C CA . VAL A 1 76 ? -7.224 -4.824 -5.562 1.00 84.19 76 VAL A CA 1
ATOM 616 C C . VAL A 1 76 ? -6.529 -5.782 -6.530 1.00 84.19 76 VAL A C 1
ATOM 618 O O . VAL A 1 76 ? -6.455 -5.478 -7.717 1.00 84.19 76 VAL A O 1
ATOM 621 N N . LEU A 1 77 ? -6.105 -6.960 -6.064 1.00 81.62 77 LEU A N 1
ATOM 622 C CA . LEU A 1 77 ? -5.542 -8.027 -6.899 1.00 81.62 77 LEU A CA 1
ATOM 623 C C . LEU A 1 77 ? -6.507 -8.466 -8.006 1.00 81.62 77 LEU A C 1
ATOM 625 O O . LEU A 1 77 ? -6.101 -8.624 -9.154 1.00 81.62 77 LEU A O 1
ATOM 629 N N . ARG A 1 78 ? -7.797 -8.622 -7.687 1.00 82.25 78 ARG A N 1
ATOM 630 C CA . ARG A 1 78 ? -8.831 -8.984 -8.674 1.00 82.25 78 ARG A CA 1
ATOM 631 C C . ARG A 1 78 ? -9.095 -7.876 -9.697 1.00 82.25 78 ARG A C 1
ATOM 633 O O . ARG A 1 78 ? -9.544 -8.167 -10.802 1.00 82.25 78 ARG A O 1
ATOM 640 N N . LEU A 1 79 ? -8.859 -6.618 -9.324 1.00 74.19 79 LEU A N 1
ATOM 641 C CA . LEU A 1 79 ? -9.050 -5.449 -10.188 1.00 74.19 79 LEU A CA 1
ATOM 642 C C . LEU A 1 79 ? -7.798 -5.102 -11.006 1.00 74.19 79 LEU A C 1
ATOM 644 O O . LEU A 1 79 ? -7.902 -4.420 -12.029 1.00 74.19 79 LEU A O 1
ATOM 648 N N . SER A 1 80 ? -6.616 -5.540 -10.570 1.00 70.88 80 SER A N 1
ATOM 649 C CA . SER A 1 80 ? -5.370 -5.319 -11.295 1.00 70.88 80 SER A CA 1
ATOM 650 C C . SER A 1 80 ? -5.276 -6.228 -12.519 1.00 70.88 80 SER A C 1
ATOM 652 O O . SER A 1 80 ? -5.436 -7.439 -12.424 1.00 70.88 80 SER A O 1
ATOM 654 N N . THR A 1 81 ? -4.998 -5.638 -13.682 1.00 66.88 81 THR A N 1
ATOM 655 C CA . THR A 1 81 ? -4.658 -6.375 -14.908 1.00 66.88 81 THR A CA 1
ATOM 656 C C . THR A 1 81 ? -3.309 -7.088 -14.769 1.00 66.88 81 THR A C 1
ATOM 658 O O . THR A 1 81 ? -2.452 -6.603 -14.029 1.00 66.88 81 THR A O 1
ATOM 661 N N . ASP A 1 82 ? -3.074 -8.140 -15.570 1.00 67.06 82 ASP A N 1
ATOM 662 C CA . ASP A 1 82 ? -1.853 -8.988 -15.621 1.00 67.06 82 ASP A CA 1
ATOM 663 C C . ASP A 1 82 ? -0.506 -8.234 -15.721 1.00 67.06 82 ASP A C 1
ATOM 665 O O . ASP A 1 82 ? 0.573 -8.816 -15.642 1.00 67.06 82 ASP A O 1
ATOM 669 N N . SER A 1 83 ? -0.541 -6.920 -15.932 1.00 75.12 83 SER A N 1
ATOM 670 C CA . SER A 1 83 ? 0.621 -6.042 -15.994 1.00 75.12 83 SER A CA 1
ATOM 671 C C . SER A 1 83 ? 1.232 -5.699 -14.632 1.00 75.12 83 SER A C 1
ATOM 673 O O . SER A 1 83 ? 2.388 -5.274 -14.614 1.00 75.12 83 SER A O 1
ATOM 675 N N . CYS A 1 84 ? 0.487 -5.844 -13.530 1.00 82.38 84 CYS A N 1
ATOM 676 C CA . CYS A 1 84 ? 0.936 -5.490 -12.180 1.00 82.38 84 CYS A CA 1
ATOM 677 C C . CYS A 1 84 ? 1.219 -6.733 -11.333 1.00 82.38 84 CYS A C 1
ATOM 679 O O . CYS A 1 84 ? 0.497 -7.723 -11.394 1.00 82.38 84 CYS A O 1
ATOM 681 N N . VAL A 1 85 ? 2.229 -6.636 -10.479 1.00 85.88 85 VAL A N 1
ATOM 682 C CA . VAL A 1 85 ? 2.518 -7.589 -9.410 1.00 85.88 85 VAL A CA 1
ATOM 683 C C . VAL A 1 85 ? 2.239 -6.885 -8.087 1.00 85.88 85 VAL A C 1
ATOM 685 O O . VAL A 1 85 ? 2.739 -5.786 -7.845 1.00 85.88 85 VAL A O 1
ATOM 688 N N . ILE A 1 86 ? 1.415 -7.500 -7.240 1.00 86.69 86 ILE A N 1
ATOM 689 C CA . ILE A 1 86 ? 1.111 -6.991 -5.901 1.00 86.69 86 ILE A CA 1
ATOM 690 C C . ILE A 1 86 ? 1.614 -8.010 -4.882 1.00 86.69 86 ILE A C 1
ATOM 692 O O . ILE A 1 86 ? 1.140 -9.143 -4.837 1.00 86.69 86 ILE A O 1
ATOM 696 N N . GLU A 1 87 ? 2.581 -7.606 -4.065 1.00 87.00 87 GLU A N 1
ATOM 697 C CA . GLU A 1 87 ? 3.176 -8.439 -3.023 1.00 87.00 87 GLU A CA 1
ATOM 698 C C . GLU A 1 87 ? 2.708 -7.967 -1.648 1.00 87.00 87 GLU A C 1
ATOM 700 O O . GLU A 1 87 ? 2.848 -6.793 -1.294 1.00 87.00 87 GLU A O 1
ATOM 705 N N . VAL A 1 88 ? 2.206 -8.897 -0.835 1.00 84.31 88 VAL A N 1
ATOM 706 C CA . VAL A 1 88 ? 1.932 -8.643 0.581 1.00 84.31 88 VAL A CA 1
ATOM 707 C C . VAL A 1 88 ? 3.136 -9.066 1.402 1.00 84.31 88 VAL A C 1
ATOM 709 O O . VAL A 1 88 ? 3.430 -10.250 1.545 1.00 84.31 88 VAL A O 1
ATOM 712 N N . ILE A 1 89 ? 3.822 -8.088 1.976 1.00 81.69 89 ILE A N 1
ATOM 713 C CA . ILE A 1 89 ? 4.965 -8.292 2.856 1.00 81.69 89 ILE A CA 1
ATOM 714 C C . ILE A 1 89 ? 4.453 -8.107 4.281 1.00 81.69 89 ILE A C 1
ATOM 716 O O . ILE A 1 89 ? 4.341 -6.989 4.797 1.00 81.69 89 ILE A O 1
ATOM 720 N N . SER A 1 90 ? 4.096 -9.220 4.919 1.00 68.44 90 SER A N 1
ATOM 721 C CA . SER A 1 90 ? 3.780 -9.213 6.342 1.00 68.44 90 SER A CA 1
ATOM 722 C C . SER A 1 90 ? 5.047 -8.899 7.136 1.00 68.44 90 SER A C 1
ATOM 724 O O . SER A 1 90 ? 6.150 -9.334 6.795 1.00 68.44 90 SER A O 1
ATOM 726 N N . SER A 1 91 ? 4.907 -8.136 8.219 1.00 61.06 91 SER A N 1
ATOM 727 C CA . SER A 1 91 ? 5.990 -7.925 9.183 1.00 61.06 91 SER A CA 1
ATOM 728 C C . SER A 1 91 ? 6.193 -9.203 10.010 1.00 61.06 91 SER A C 1
ATOM 730 O O . SER A 1 91 ? 6.003 -9.208 11.223 1.00 61.06 91 SER A O 1
ATOM 732 N N . GLY A 1 92 ? 6.536 -10.316 9.358 1.00 50.41 92 GLY A N 1
ATOM 733 C CA . GLY A 1 92 ? 6.977 -11.531 10.023 1.00 50.41 92 GLY A CA 1
ATOM 734 C C . GLY A 1 92 ? 8.296 -11.237 10.727 1.00 50.41 92 GLY A C 1
ATOM 735 O O . GLY A 1 92 ? 9.338 -11.151 10.087 1.00 50.41 92 GLY A O 1
ATOM 736 N N . SER A 1 93 ? 8.254 -11.036 12.044 1.00 39.88 93 SER A N 1
ATOM 737 C CA . SER A 1 93 ? 9.402 -10.916 12.965 1.00 39.88 93 SER A CA 1
ATOM 738 C C . SER A 1 93 ? 10.365 -9.720 12.814 1.00 39.88 93 SER A C 1
ATOM 740 O O . SER A 1 9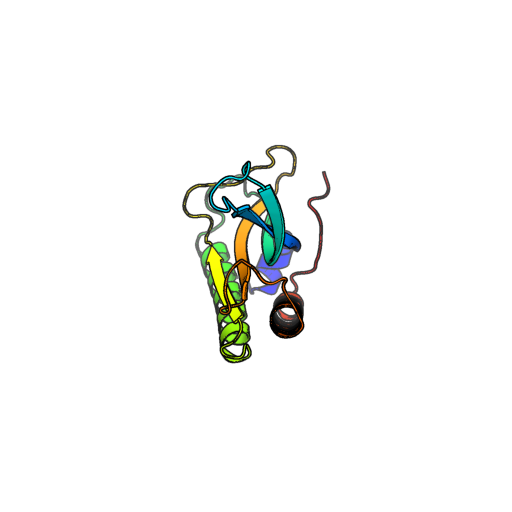3 ? 11.123 -9.446 13.739 1.00 39.88 93 SER A O 1
ATOM 742 N N . GLY A 1 94 ? 10.316 -8.950 11.725 1.00 41.53 94 GLY A N 1
ATOM 743 C CA . GLY A 1 94 ? 11.170 -7.775 11.510 1.00 41.53 94 GLY A CA 1
ATOM 744 C C . GLY A 1 94 ? 10.400 -6.467 11.636 1.00 41.53 94 GLY A C 1
ATOM 745 O O . GLY A 1 94 ? 10.003 -5.877 10.631 1.00 41.53 94 GLY A O 1
ATOM 746 N N . VAL A 1 95 ? 10.163 -6.013 12.866 1.00 42.56 95 VAL A N 1
ATOM 747 C CA . VAL A 1 95 ? 9.551 -4.705 13.114 1.00 42.56 95 VAL A CA 1
ATOM 748 C C . VAL A 1 95 ? 10.530 -3.622 12.662 1.00 42.56 95 VAL A C 1
ATOM 750 O O . VAL A 1 95 ? 11.539 -3.385 13.323 1.00 42.56 95 VAL A O 1
ATOM 753 N N . PHE A 1 96 ? 10.246 -2.948 11.546 1.00 42.81 96 PHE A N 1
ATOM 754 C CA . PHE A 1 96 ? 10.904 -1.679 11.232 1.00 42.81 96 PHE A CA 1
ATOM 755 C C . PHE A 1 96 ? 10.377 -0.643 12.226 1.00 42.81 96 PHE A C 1
ATOM 757 O O . PHE A 1 96 ? 9.345 -0.009 12.018 1.00 42.81 96 PHE A O 1
ATOM 764 N N . LEU A 1 97 ? 11.048 -0.582 13.373 1.00 46.62 97 LEU A N 1
ATOM 765 C CA . LEU A 1 97 ? 10.806 0.376 14.435 1.00 46.62 97 LEU A CA 1
ATOM 766 C C . LEU A 1 97 ? 11.455 1.698 14.030 1.00 46.62 97 LEU A C 1
ATOM 768 O O . LEU A 1 97 ? 12.677 1.772 13.925 1.00 46.62 97 LEU A O 1
ATOM 772 N N . ASP A 1 98 ? 10.658 2.757 13.912 1.00 47.31 98 ASP A N 1
ATOM 773 C CA . ASP A 1 98 ? 11.113 4.015 14.492 1.00 47.31 98 ASP A CA 1
ATOM 774 C C . ASP A 1 98 ? 10.726 3.975 15.981 1.00 47.31 98 ASP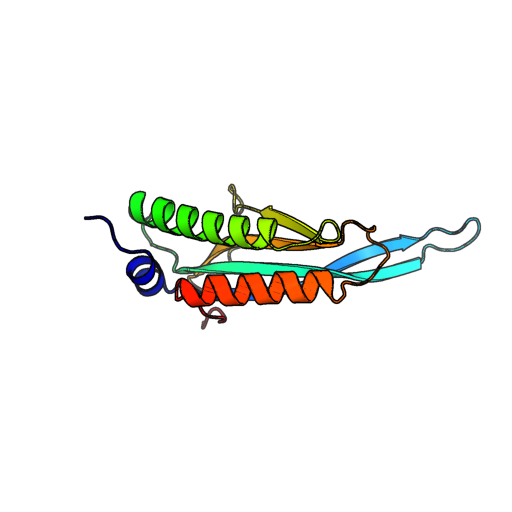 A C 1
ATOM 776 O O . ASP A 1 98 ? 9.551 4.191 16.309 1.00 47.31 98 ASP A O 1
ATOM 780 N N . PRO A 1 99 ? 11.666 3.666 16.898 1.00 49.72 99 PRO A N 1
ATOM 781 C CA . PRO A 1 99 ? 11.383 3.569 18.327 1.00 49.72 99 PRO A CA 1
ATOM 782 C C . PRO A 1 99 ? 10.885 4.890 18.933 1.00 49.72 99 PRO A C 1
ATOM 784 O O . PRO A 1 99 ? 10.389 4.878 20.058 1.00 49.72 99 PRO A O 1
ATOM 787 N N . ARG A 1 100 ? 10.989 6.014 18.210 1.00 52.31 100 ARG A N 1
ATOM 788 C CA . ARG A 1 100 ? 10.519 7.329 18.658 1.00 52.31 100 ARG A CA 1
ATOM 789 C C . ARG A 1 100 ? 9.055 7.596 18.317 1.00 52.31 100 ARG A C 1
ATOM 791 O O . ARG A 1 100 ? 8.444 8.434 18.965 1.00 52.31 100 ARG A O 1
ATOM 798 N N . SER A 1 101 ? 8.490 6.890 17.337 1.00 60.75 101 SER A N 1
ATOM 799 C CA . SER A 1 101 ? 7.168 7.224 16.791 1.00 60.75 101 SER A CA 1
ATOM 800 C C . SER A 1 101 ? 5.990 6.653 17.589 1.00 60.75 101 SER A C 1
ATOM 802 O O . SER A 1 101 ? 4.871 7.134 17.465 1.00 60.75 101 SER A O 1
ATOM 804 N N . GLY A 1 102 ? 6.203 5.602 18.388 1.00 67.31 102 GLY A N 1
ATOM 805 C CA . GLY A 1 102 ? 5.105 4.879 19.042 1.00 67.31 102 GLY A CA 1
ATOM 806 C C . GLY A 1 102 ? 4.198 4.099 18.075 1.00 67.31 102 GLY A C 1
ATOM 807 O O . GLY A 1 102 ? 3.205 3.522 18.518 1.00 67.31 102 GLY A O 1
ATOM 808 N N . PHE A 1 103 ? 4.540 4.034 16.784 1.00 71.06 103 PHE A N 1
ATOM 809 C CA . PHE A 1 103 ? 3.818 3.287 15.755 1.00 71.06 103 PHE A CA 1
ATOM 810 C C . PHE A 1 103 ? 4.655 2.116 15.230 1.00 71.06 103 PHE A C 1
ATOM 812 O O . PHE A 1 103 ? 5.885 2.157 15.201 1.00 71.06 103 PHE A O 1
ATOM 819 N N . GLN A 1 104 ? 3.972 1.058 14.808 1.00 75.56 104 GLN A N 1
ATOM 820 C CA . GLN A 1 104 ? 4.560 -0.141 14.228 1.00 75.56 104 GLN A CA 1
ATOM 821 C C . GLN A 1 104 ? 3.921 -0.414 12.870 1.00 75.56 104 GLN A C 1
ATOM 823 O O . GLN A 1 104 ? 2.697 -0.381 12.736 1.00 75.56 104 GLN A O 1
ATOM 828 N N . ARG A 1 105 ? 4.753 -0.723 11.869 1.00 75.50 105 ARG A N 1
ATOM 829 C CA . ARG A 1 105 ? 4.273 -1.190 10.568 1.00 75.50 105 ARG A CA 1
ATOM 830 C C . ARG A 1 105 ? 3.686 -2.593 10.702 1.00 75.50 105 ARG A C 1
ATOM 832 O O . ARG A 1 105 ? 4.404 -3.548 11.016 1.00 75.50 105 ARG A O 1
ATOM 839 N N . THR A 1 106 ? 2.396 -2.718 10.436 1.00 76.75 106 THR A N 1
ATOM 840 C CA . THR A 1 106 ? 1.644 -3.974 10.535 1.00 76.75 106 THR A CA 1
ATOM 841 C C . THR A 1 106 ? 1.607 -4.724 9.208 1.00 76.75 106 THR A C 1
ATOM 843 O O . THR A 1 106 ? 1.638 -5.954 9.205 1.00 76.75 106 THR A O 1
ATOM 846 N N . LEU A 1 107 ? 1.601 -3.995 8.091 1.00 83.44 107 LEU A N 1
ATOM 847 C CA . LEU A 1 107 ? 1.525 -4.546 6.743 1.00 83.44 107 LEU A CA 1
ATOM 848 C C . LEU A 1 107 ? 2.303 -3.663 5.772 1.00 83.44 107 LEU A C 1
ATOM 850 O O . LEU A 1 107 ? 2.266 -2.438 5.885 1.00 83.44 107 LEU A O 1
ATOM 854 N N . ARG A 1 108 ? 2.965 -4.281 4.797 1.00 88.06 108 ARG A N 1
ATOM 855 C CA . ARG A 1 108 ? 3.443 -3.600 3.597 1.00 88.06 108 ARG A CA 1
ATOM 856 C C . ARG A 1 108 ? 2.821 -4.259 2.378 1.00 88.06 108 ARG A C 1
ATOM 858 O O . ARG A 1 108 ? 2.878 -5.477 2.242 1.00 88.06 108 ARG A O 1
ATOM 865 N N . VAL A 1 109 ? 2.275 -3.450 1.484 1.00 89.94 109 VAL A N 1
ATOM 866 C CA . VAL A 1 109 ? 1.826 -3.882 0.160 1.00 89.94 109 VAL A CA 1
ATOM 867 C C . VAL A 1 109 ? 2.743 -3.240 -0.864 1.00 89.94 109 VAL A C 1
ATOM 869 O O . VAL A 1 109 ? 2.835 -2.017 -0.929 1.00 89.94 109 VAL A O 1
ATOM 872 N N . ARG A 1 110 ? 3.453 -4.044 -1.649 1.00 91.25 110 ARG A N 1
ATOM 873 C CA . ARG A 1 110 ? 4.267 -3.552 -2.759 1.00 91.25 110 ARG A CA 1
ATOM 874 C C . ARG A 1 110 ? 3.502 -3.740 -4.058 1.00 91.25 110 ARG A C 1
ATOM 876 O O . ARG A 1 110 ? 2.990 -4.820 -4.312 1.00 91.25 110 ARG A O 1
ATOM 883 N N . ILE A 1 111 ? 3.461 -2.696 -4.872 1.00 90.62 111 ILE A N 1
ATOM 884 C CA . ILE A 1 111 ? 2.861 -2.683 -6.203 1.00 90.62 111 ILE A CA 1
ATOM 885 C C . ILE A 1 111 ? 3.987 -2.409 -7.194 1.00 90.62 111 ILE A C 1
ATOM 887 O O . ILE A 1 111 ? 4.591 -1.338 -7.149 1.00 90.62 111 ILE A O 1
ATOM 891 N N . THR A 1 112 ? 4.274 -3.358 -8.075 1.00 89.56 112 THR A N 1
ATOM 892 C CA . THR A 1 112 ? 5.283 -3.266 -9.142 1.00 89.56 112 THR A CA 1
ATOM 893 C C . THR A 1 112 ? 4.691 -3.724 -10.470 1.00 89.56 112 THR A C 1
ATOM 895 O O . THR A 1 112 ? 3.561 -4.204 -10.525 1.00 89.56 112 THR A O 1
ATOM 898 N N . HIS A 1 113 ? 5.439 -3.579 -11.562 1.00 83.31 113 HIS A N 1
ATOM 899 C CA . HIS A 1 113 ? 5.047 -4.136 -12.856 1.00 83.31 113 HIS A CA 1
ATOM 900 C C . HIS A 1 113 ? 5.604 -5.554 -13.054 1.00 83.31 113 HIS A C 1
ATOM 902 O O . HIS A 1 113 ? 6.718 -5.863 -12.640 1.00 83.31 113 HIS A O 1
ATOM 908 N N . GLY A 1 114 ? 4.876 -6.402 -13.784 1.00 74.75 114 GLY A N 1
ATOM 909 C CA . GLY A 1 114 ? 5.341 -7.736 -14.204 1.00 74.75 114 GLY A CA 1
ATOM 910 C C . GLY A 1 114 ? 6.280 -7.723 -15.420 1.00 74.75 114 GLY A C 1
ATOM 911 O O . GLY A 1 114 ? 6.722 -8.769 -15.881 1.00 74.75 114 GLY A O 1
ATOM 912 N N . ARG A 1 115 ? 6.570 -6.537 -15.976 1.00 73.69 115 ARG A N 1
ATOM 913 C CA . ARG A 1 115 ? 7.261 -6.362 -17.273 1.00 73.69 115 ARG A CA 1
ATOM 914 C C . ARG A 1 115 ? 8.800 -6.298 -17.211 1.00 73.69 115 ARG A C 1
ATOM 916 O O . ARG A 1 115 ? 9.408 -6.053 -18.245 1.00 73.69 115 ARG A O 1
ATOM 923 N N . GLY A 1 116 ? 9.419 -6.465 -16.040 1.00 70.94 116 GLY A N 1
ATOM 924 C CA . GLY A 1 116 ? 10.876 -6.333 -15.841 1.00 70.94 116 GLY A CA 1
ATOM 925 C C . GLY A 1 116 ? 11.228 -5.468 -14.625 1.00 70.94 116 GLY A C 1
ATOM 926 O O . GLY A 1 116 ? 10.347 -5.143 -13.849 1.00 70.94 116 GLY A O 1
ATOM 927 N N . LEU A 1 117 ? 12.494 -5.087 -14.440 1.00 73.69 117 LEU A N 1
ATOM 928 C CA . LEU A 1 117 ? 12.927 -4.092 -13.425 1.00 73.69 117 LEU A CA 1
ATOM 929 C C . LEU A 1 117 ? 13.547 -2.838 -14.068 1.00 73.69 117 LEU A C 1
ATOM 931 O O . LEU A 1 117 ? 13.979 -1.908 -13.391 1.00 73.69 117 LEU A O 1
ATOM 935 N N . ASP A 1 118 ? 13.642 -2.852 -15.392 1.00 77.19 118 ASP A N 1
ATOM 936 C CA . ASP A 1 118 ? 14.275 -1.874 -16.266 1.00 77.19 118 ASP A CA 1
ATOM 937 C C . ASP A 1 118 ? 13.345 -0.746 -16.708 1.00 77.19 118 ASP A C 1
ATOM 939 O O . ASP A 1 118 ? 13.822 0.268 -17.220 1.00 77.19 118 ASP A O 1
ATOM 943 N N . GLN A 1 119 ? 12.040 -0.907 -16.494 1.00 80.81 119 GLN A N 1
ATOM 944 C CA . GLN A 1 119 ? 11.025 0.068 -16.868 1.00 80.81 119 GLN A CA 1
ATOM 945 C C . GLN A 1 119 ? 10.515 0.810 -15.629 1.00 80.81 119 GLN A C 1
ATOM 947 O O . GLN A 1 119 ? 10.436 0.233 -14.547 1.00 80.81 119 GLN A O 1
ATOM 952 N N . PRO A 1 120 ? 10.190 2.104 -15.746 1.00 85.88 120 PRO A N 1
ATOM 953 C CA . PRO A 1 120 ? 9.516 2.800 -14.668 1.00 85.88 120 PRO A CA 1
ATOM 954 C C . PRO A 1 120 ? 8.058 2.334 -14.543 1.00 85.88 120 PRO A C 1
ATOM 956 O O . PRO A 1 120 ? 7.435 1.898 -15.515 1.00 85.88 120 PRO A O 1
ATOM 959 N N . ALA A 1 121 ? 7.502 2.496 -13.345 1.00 85.75 121 ALA A N 1
ATOM 960 C CA . ALA A 1 121 ? 6.078 2.400 -13.075 1.00 85.75 121 ALA A CA 1
ATOM 961 C C . ALA A 1 121 ? 5.292 3.343 -13.995 1.00 85.75 121 ALA A C 1
ATOM 963 O O . ALA A 1 121 ? 5.771 4.415 -14.373 1.00 85.75 121 ALA A O 1
ATOM 964 N N . GLY A 1 122 ? 4.072 2.946 -14.338 1.00 86.62 122 GLY A N 1
ATOM 965 C CA . GLY A 1 122 ? 3.173 3.742 -15.156 1.00 86.62 122 GLY A CA 1
ATOM 966 C C . GLY A 1 122 ? 1.711 3.557 -14.769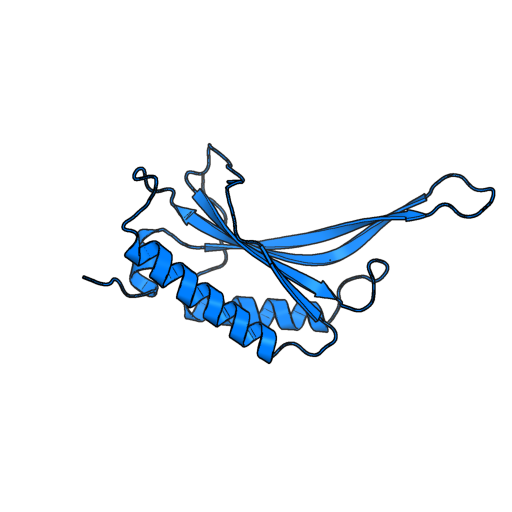 1.00 86.62 122 GLY A C 1
ATOM 967 O O . GLY A 1 122 ? 1.366 3.207 -13.641 1.00 86.62 122 GLY A O 1
ATOM 968 N N . ALA A 1 123 ? 0.831 3.790 -15.743 1.00 89.12 123 ALA A N 1
ATOM 969 C CA . ALA A 1 123 ? -0.615 3.813 -15.532 1.00 89.12 123 ALA A CA 1
ATOM 970 C C . ALA A 1 123 ? -1.214 2.556 -14.857 1.00 89.12 123 ALA A C 1
ATOM 972 O O . ALA A 1 123 ? -2.215 2.691 -14.149 1.00 89.12 123 ALA A O 1
ATOM 973 N N . PRO A 1 124 ? -0.707 1.324 -15.065 1.00 88.12 124 PRO A N 1
ATOM 974 C CA . PRO A 1 124 ? -1.211 0.167 -14.331 1.00 88.12 124 PRO A CA 1
ATOM 975 C C . PRO A 1 124 ? -0.929 0.237 -12.824 1.00 88.12 124 PRO A C 1
ATOM 977 O O . PRO A 1 124 ? -1.844 0.032 -12.026 1.00 88.12 124 PRO A O 1
ATOM 980 N N . GLU A 1 125 ? 0.296 0.583 -12.431 1.00 89.94 125 GLU A N 1
ATOM 981 C CA . GLU A 1 125 ? 0.710 0.644 -11.027 1.00 89.94 125 GLU A CA 1
ATOM 982 C C . GLU A 1 125 ? 0.023 1.809 -10.304 1.00 89.94 125 GLU A C 1
ATOM 984 O O . GLU A 1 125 ? -0.434 1.654 -9.174 1.00 89.94 125 GLU A O 1
ATOM 989 N N . GLU A 1 126 ? -0.136 2.952 -10.979 1.00 91.25 126 GLU A N 1
ATOM 990 C CA . GLU A 1 126 ? -0.885 4.104 -10.461 1.00 91.25 126 GLU A CA 1
ATOM 991 C C . GLU A 1 126 ? -2.367 3.778 -10.225 1.00 91.25 126 GLU A C 1
ATOM 993 O O . GLU A 1 126 ? -2.943 4.182 -9.213 1.00 91.25 126 GLU A O 1
ATOM 998 N N . ARG A 1 127 ? -2.997 3.017 -11.132 1.00 91.00 127 ARG A N 1
ATOM 999 C CA . ARG A 1 127 ? -4.391 2.572 -10.962 1.00 91.00 127 ARG A CA 1
ATOM 1000 C C . ARG A 1 127 ? -4.537 1.590 -9.806 1.00 91.00 127 ARG A C 1
ATOM 1002 O O . ARG A 1 127 ? -5.472 1.736 -9.022 1.00 91.00 127 ARG A O 1
ATOM 1009 N N . ALA A 1 128 ? -3.621 0.630 -9.682 1.00 90.88 128 ALA A N 1
ATOM 1010 C CA . ALA A 1 128 ? -3.614 -0.311 -8.564 1.00 90.88 128 ALA A CA 1
ATOM 1011 C C . ALA A 1 128 ? -3.410 0.414 -7.223 1.00 90.88 128 ALA A C 1
ATOM 1013 O O . ALA A 1 128 ? -4.132 0.146 -6.263 1.00 90.88 128 ALA A O 1
ATOM 1014 N N . LEU A 1 129 ? -2.495 1.390 -7.176 1.00 93.19 129 LEU A N 1
ATOM 1015 C CA . LEU A 1 129 ? -2.290 2.238 -6.004 1.00 93.19 129 LEU A CA 1
ATOM 1016 C C . LEU A 1 129 ? -3.570 2.998 -5.644 1.00 93.19 129 LEU A C 1
ATOM 1018 O O . LEU A 1 129 ? -4.002 2.948 -4.495 1.00 93.19 129 LEU A O 1
ATOM 1022 N N . LYS A 1 130 ? -4.205 3.656 -6.619 1.00 93.38 130 LYS A N 1
ATOM 1023 C CA . LYS A 1 130 ? -5.448 4.398 -6.387 1.00 93.38 130 LYS A CA 1
ATOM 1024 C C . LYS A 1 130 ? -6.558 3.491 -5.844 1.00 93.38 130 LYS A C 1
ATOM 1026 O O . LYS A 1 130 ? -7.193 3.859 -4.861 1.00 93.38 130 LYS A O 1
ATOM 1031 N N . GLY A 1 131 ? -6.750 2.307 -6.430 1.00 92.69 131 GLY A N 1
ATOM 1032 C CA . GLY A 1 131 ? -7.738 1.334 -5.952 1.00 92.69 131 GLY A CA 1
ATOM 1033 C C . GLY A 1 131 ? -7.471 0.893 -4.511 1.00 92.69 131 GLY A C 1
ATOM 1034 O O . GLY A 1 131 ? -8.380 0.880 -3.686 1.00 92.69 131 GLY A O 1
ATOM 1035 N N . LEU A 1 132 ? -6.205 0.633 -4.167 1.00 92.56 132 LEU A N 1
ATOM 1036 C CA . LEU A 1 132 ? -5.818 0.305 -2.795 1.00 92.56 132 LEU A CA 1
ATOM 1037 C C . LEU A 1 132 ? -6.103 1.453 -1.819 1.00 92.56 132 LEU A C 1
ATOM 1039 O O . LEU A 1 132 ? -6.611 1.222 -0.725 1.00 92.56 132 LEU A O 1
ATOM 1043 N N . GLN A 1 133 ? -5.812 2.696 -2.204 1.00 94.06 133 GLN A N 1
ATOM 1044 C CA . GLN A 1 133 ? -6.093 3.868 -1.372 1.00 94.06 133 GLN A CA 1
ATOM 1045 C C . GLN A 1 133 ? -7.593 4.083 -1.138 1.00 94.06 133 GLN A C 1
ATOM 1047 O O . GLN A 1 133 ? -7.980 4.532 -0.058 1.00 94.06 133 GLN A O 1
ATOM 1052 N N . GLU A 1 134 ? -8.429 3.793 -2.136 1.00 94.44 134 GLU A N 1
ATOM 1053 C CA . GLU A 1 134 ? -9.886 3.884 -2.028 1.00 94.44 134 GLU A CA 1
ATOM 1054 C C . GLU A 1 134 ? -10.433 2.836 -1.054 1.00 94.44 134 GLU A C 1
ATOM 1056 O O . GLU A 1 134 ? -11.122 3.200 -0.105 1.00 94.44 134 GLU A O 1
ATOM 1061 N N . GLU A 1 135 ? -10.028 1.575 -1.199 1.00 93.94 135 GLU A N 1
ATOM 1062 C CA . GLU A 1 135 ? -10.448 0.490 -0.303 1.00 93.94 135 GLU A CA 1
ATOM 1063 C C . GLU A 1 135 ? -9.959 0.691 1.146 1.00 93.94 135 GLU A C 1
ATOM 1065 O O . GLU A 1 135 ? -10.700 0.458 2.102 1.00 93.94 135 GLU A O 1
ATOM 1070 N N . LEU A 1 136 ? -8.729 1.187 1.345 1.00 92.38 136 LEU A N 1
ATOM 1071 C CA . LEU A 1 136 ? -8.225 1.528 2.683 1.00 92.38 136 LEU A CA 1
ATOM 1072 C C . LEU A 1 136 ? -9.044 2.649 3.334 1.00 92.38 136 LEU A C 1
ATOM 1074 O O . LEU A 1 136 ? -9.355 2.582 4.528 1.00 92.38 136 LEU A O 1
ATOM 1078 N N . ARG A 1 137 ? -9.424 3.665 2.553 1.00 93.75 137 ARG A N 1
ATOM 1079 C CA . ARG A 1 137 ? -10.272 4.761 3.030 1.00 93.75 137 ARG A CA 1
ATOM 1080 C C . ARG A 1 137 ? -11.658 4.257 3.428 1.00 93.75 137 ARG A C 1
ATOM 1082 O O . ARG A 1 137 ? -12.186 4.727 4.434 1.00 93.75 137 ARG A O 1
ATOM 1089 N N . ASP A 1 138 ? -12.212 3.287 2.707 1.00 92.44 138 ASP A N 1
ATOM 1090 C CA . ASP A 1 138 ? -13.513 2.687 3.027 1.00 92.44 138 ASP A CA 1
ATOM 1091 C C . ASP A 1 138 ? -13.474 1.873 4.336 1.00 92.44 138 ASP A C 1
ATOM 1093 O O . ASP A 1 138 ? -14.467 1.813 5.062 1.00 92.44 138 ASP A O 1
ATOM 1097 N N . LEU A 1 139 ? -12.302 1.349 4.723 1.00 89.88 139 LEU A N 1
ATOM 1098 C CA . LEU A 1 139 ? -12.054 0.796 6.065 1.00 89.88 139 LEU A CA 1
ATOM 1099 C C . LEU A 1 139 ? -11.844 1.867 7.156 1.00 89.88 139 LEU A C 1
ATOM 1101 O O . LEU A 1 139 ? -11.682 1.536 8.333 1.00 89.88 139 LEU A O 1
ATOM 1105 N N . GLY A 1 140 ? -11.828 3.150 6.794 1.00 91.56 140 GLY A N 1
ATOM 1106 C CA . GLY A 1 140 ? -11.536 4.270 7.691 1.00 91.56 140 GLY A CA 1
ATOM 1107 C C . GLY A 1 140 ? -10.042 4.531 7.909 1.00 91.56 140 GLY A C 1
ATOM 1108 O O . GLY A 1 140 ? -9.690 5.354 8.759 1.00 91.56 140 GLY A O 1
ATOM 1109 N N . ILE A 1 141 ? -9.162 3.856 7.164 1.00 92.31 141 ILE A N 1
ATOM 1110 C CA . ILE A 1 141 ? -7.710 4.022 7.248 1.00 92.31 141 ILE A CA 1
ATOM 1111 C C . ILE A 1 141 ? -7.301 5.149 6.303 1.00 92.31 141 ILE A C 1
ATOM 1113 O O . ILE A 1 141 ? -7.386 5.035 5.082 1.00 92.31 141 ILE A O 1
ATOM 1117 N N . ASN A 1 142 ? -6.837 6.256 6.872 1.00 93.31 142 ASN A N 1
ATOM 1118 C CA . ASN A 1 142 ? -6.476 7.440 6.101 1.00 93.31 142 ASN A CA 1
ATOM 1119 C C . ASN A 1 142 ? -4.970 7.519 5.856 1.00 93.31 142 ASN A C 1
ATOM 1121 O O . ASN A 1 142 ? -4.170 6.994 6.636 1.00 93.31 142 ASN A O 1
ATOM 1125 N N . GLN A 1 143 ? -4.587 8.225 4.791 1.00 92.12 143 GLN A N 1
ATOM 1126 C CA . GLN A 1 143 ? -3.189 8.565 4.569 1.00 92.12 143 GLN A CA 1
ATOM 1127 C C . GLN A 1 143 ? -2.719 9.489 5.694 1.00 92.12 143 GLN A C 1
ATOM 1129 O O . GLN A 1 143 ? -3.385 10.472 6.030 1.00 92.12 143 GLN A O 1
ATOM 1134 N N . GLY A 1 144 ? -1.573 9.183 6.283 1.00 86.81 144 GLY A N 1
ATOM 1135 C CA . GLY A 1 144 ? -1.043 9.929 7.413 1.00 86.81 144 GLY A CA 1
ATOM 1136 C C . GLY A 1 144 ? 0.466 9.834 7.484 1.00 86.81 144 GLY A C 1
ATOM 1137 O O . GLY A 1 144 ? 1.096 9.272 6.602 1.00 86.81 144 GLY A O 1
ATOM 1138 N N . LYS A 1 145 ? 1.032 10.410 8.540 1.00 73.88 145 LYS A N 1
ATOM 1139 C CA . LYS A 1 145 ? 2.413 10.172 8.954 1.00 73.88 145 LYS A CA 1
ATOM 1140 C C . LYS A 1 145 ? 2.427 9.932 10.457 1.00 73.88 145 LYS A C 1
ATOM 1142 O O . LYS A 1 145 ? 1.572 10.516 11.139 1.00 73.88 145 LYS A O 1
ATOM 1147 N N . PRO A 1 146 ? 3.384 9.158 10.996 1.00 63.28 146 PRO A N 1
ATOM 1148 C CA . PRO A 1 146 ? 3.598 9.106 12.430 1.00 63.28 146 PRO A CA 1
ATOM 1149 C C . PRO A 1 146 ? 3.862 10.536 12.917 1.00 63.28 146 PRO A C 1
ATOM 1151 O O . PRO A 1 146 ? 4.863 11.153 12.552 1.00 63.28 146 PRO A O 1
ATOM 1154 N N . ARG A 1 147 ? 2.930 11.110 13.684 1.00 55.44 147 ARG A N 1
ATOM 1155 C CA . ARG A 1 147 ? 3.183 12.370 14.391 1.00 55.44 147 ARG A CA 1
ATOM 1156 C C . ARG A 1 147 ? 3.991 12.013 15.635 1.00 55.44 147 ARG A C 1
ATOM 1158 O O . ARG A 1 147 ? 3.495 11.239 16.452 1.00 55.44 147 ARG A O 1
ATOM 1165 N N . ALA A 1 148 ? 5.225 12.513 15.693 1.00 48.47 148 ALA A N 1
ATOM 1166 C CA . ALA A 1 148 ? 6.092 12.441 16.868 1.00 48.47 148 ALA A CA 1
ATOM 1167 C C . ALA A 1 148 ? 5.463 13.153 18.075 1.00 48.47 148 ALA A C 1
ATOM 1169 O O . ALA A 1 148 ? 4.691 14.117 17.849 1.00 48.47 148 ALA A O 1
#

Sequence (148 aa):
MSHTVLEIVKKHRVFYEVLPYYVQLEERPPGNTSARRKVLAGFEVDVYGARTREEHGPETDYRTGYAALMDVVEKVLRLSTDSCVIEVISSGSGVFLDPRSGFQRTLRVRITHGRGLDQPAGAPEERALKGLQEELRDLGINQGKPRA

Radius of gyration: 17.63 Å; Cα contacts (8 Å, |Δi|>4): 249; chains: 1; bounding box: 51×24×48 Å

pLDDT: mean 79.23, std 14.14, range [39.88, 94.44]

Solvent-accessible surface area (backbone atoms only — not comparable to full-atom values): 8389 Å² total; per-residue (Å²): 133,86,74,53,60,56,53,45,32,63,76,30,59,33,28,30,40,81,43,83,32,70,43,78,47,78,46,68,57,92,97,51,78,74,43,77,48,78,28,48,30,28,36,33,39,40,31,34,29,47,60,53,91,50,92,63,53,63,65,64,55,54,52,51,47,50,50,55,50,50,52,44,50,51,54,36,57,74,70,44,58,90,59,46,39,76,46,80,47,67,52,76,90,58,74,73,64,52,88,78,44,57,41,35,56,63,37,33,39,37,36,28,50,64,86,61,71,88,51,63,52,50,74,68,40,54,48,44,50,51,50,43,55,52,50,38,43,75,53,64,34,42,81,54,73,83,70,114